Protein AF-A0AAW9DLL2-F1 (afdb_monomer)

Nearest PDB structures (foldseek):
  2fdc-assembly2_B  TM=8.417E-01  e=9.458E-10  [Bacillus] caldotenax

Radius of gyration: 24.42 Å; Cα contacts (8 Å, |Δi|>4): 25; chains: 1; bounding box: 56×38×56 Å

InterPro domains:
  IPR004807 UvrABC system, subunit B [PTHR24029] (1-112)
  IPR027417 P-loop containing nucleoside triphosphate hydrolase [G3DSA:3.40.50.300] (1-57)
  IPR027417 P-loop containing nucleoside triphosphate hydrolase [G3DSA:3.40.50.300] (58-112)
  IPR027417 P-loop containing nucleoside triphosphate hydrolase [SSF52540] (1-58)
  IPR027417 P-loop containing nucleoside triphosphate hydrolase [SSF52540] (30-111)

Foldseek 3Di:
DVVVCCVVPVDPPCVVVPDDDDPVRVVVVDPDDDDDDPDDDPVVVVVDPDDDDDPADPVRDDDDDDDDDDPVCVLVVVVVVQVVQVVVVHDDDDDDDDPVVVVVSVVVVVVD

Solvent-accessible surface area (backbone atoms only — not comparable to full-atom values): 7733 Å² total; per-residue (Å²): 115,69,64,58,37,33,78,72,67,76,39,62,76,71,61,65,74,73,57,80,78,51,70,70,57,49,56,75,72,52,92,77,85,83,90,87,62,99,74,73,52,70,67,61,53,75,77,42,97,72,88,86,84,85,86,82,48,96,84,67,69,74,83,79,90,86,84,91,76,68,76,80,62,43,66,64,53,50,50,52,54,49,52,61,33,51,78,71,72,52,85,85,87,86,86,67,97,42,71,65,58,46,50,57,51,51,52,57,66,67,78,107

Secondary structure (DSSP, 8-state):
-HHHHHHTTSS-GGGGTS-PPPHHHHHHH-S------SS--HHHHHT-SSPPP----TT-PPPPP-----STTHHHHHHHHHHHHHTTT-------SSHHHHHHHHHHHHH-

pLDDT: mean 94.9, std 3.59, range [72.56, 98.25]

Organism: Streptococcus suis (NCBI:txid1307)

Sequence (112 aa):
RKEMLVNYGFRLPSALDNRPLRREEFESHVHQIVYVSATPGDYEMEQTDTVVEQIIRPTGLLDPEVEVRPTMGQMDDLLGEINARVEKGERTFITTLTKKMAEDLTDYLKEM

Mean predicted aligned error: 5.3 Å

Structure (mmCIF, N/CA/C/O backbone):
data_AF-A0AAW9DLL2-F1
#
_entry.id   AF-A0AAW9DLL2-F1
#
loop_
_atom_site.group_PDB
_atom_site.id
_atom_site.type_symbol
_atom_site.label_atom_id
_atom_site.label_alt_id
_atom_site.label_comp_id
_atom_site.label_asym_id
_atom_site.label_entity_id
_atom_site.label_seq_id
_atom_site.pdbx_PDB_ins_code
_atom_site.Cartn_x
_atom_site.Cartn_y
_atom_site.Cartn_z
_atom_site.occupancy
_atom_site.B_iso_or_equiv
_atom_site.auth_seq_id
_atom_site.auth_comp_id
_atom_site.auth_asym_id
_atom_site.auth_atom_id
_atom_site.pdbx_PDB_model_num
ATOM 1 N N . ARG A 1 1 ? 24.209 -12.483 -5.321 1.00 75.38 1 ARG A N 1
ATOM 2 C CA . ARG A 1 1 ? 24.233 -13.880 -4.785 1.00 75.38 1 ARG A CA 1
ATOM 3 C C . ARG A 1 1 ? 24.983 -14.865 -5.694 1.00 75.38 1 ARG A C 1
ATOM 5 O O . ARG A 1 1 ? 25.854 -15.549 -5.179 1.00 75.38 1 ARG A O 1
ATOM 12 N N . LYS A 1 2 ? 24.684 -14.962 -7.004 1.00 81.00 2 LYS A N 1
ATOM 13 C CA . LYS A 1 2 ? 25.397 -15.880 -7.927 1.00 81.00 2 LYS A CA 1
ATOM 14 C C . LYS A 1 2 ? 26.866 -15.506 -8.162 1.00 81.00 2 LYS A C 1
ATOM 16 O O . LYS A 1 2 ? 27.695 -16.401 -8.185 1.00 81.00 2 LYS A O 1
ATOM 21 N N . GLU A 1 3 ? 27.190 -14.216 -8.220 1.00 90.56 3 GLU A N 1
ATOM 22 C CA . GLU A 1 3 ? 28.581 -13.734 -8.319 1.00 90.56 3 GLU A CA 1
ATOM 23 C C . GLU A 1 3 ? 29.462 -14.246 -7.179 1.00 90.56 3 GLU A C 1
ATOM 25 O O . GLU A 1 3 ? 30.532 -14.776 -7.433 1.00 90.56 3 GLU A O 1
ATOM 30 N N . MET A 1 4 ? 28.979 -14.201 -5.931 1.00 93.56 4 MET A N 1
ATOM 31 C CA . MET A 1 4 ? 29.717 -14.758 -4.791 1.00 93.56 4 MET A CA 1
ATOM 32 C C . MET A 1 4 ? 29.980 -16.260 -4.969 1.00 93.56 4 MET A C 1
ATOM 34 O O . MET A 1 4 ? 31.089 -16.719 -4.732 1.00 93.56 4 MET A O 1
ATOM 38 N N . LEU A 1 5 ? 29.003 -17.035 -5.454 1.00 93.25 5 LEU A N 1
ATOM 39 C CA . LEU A 1 5 ? 29.210 -18.465 -5.718 1.00 93.25 5 LEU A CA 1
ATOM 40 C C . LEU A 1 5 ? 30.275 -18.714 -6.794 1.00 93.25 5 LEU A C 1
ATOM 42 O O . LEU A 1 5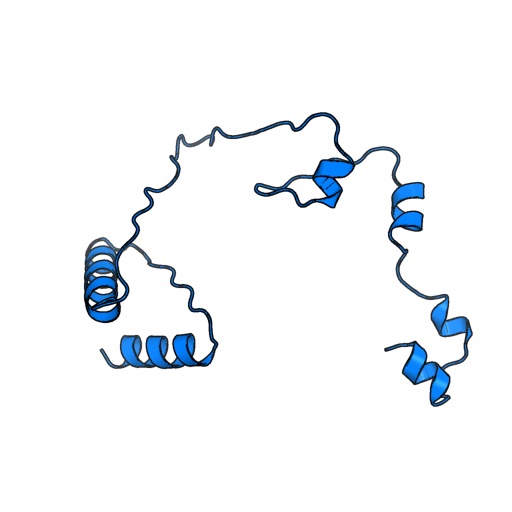 ? 31.007 -19.691 -6.690 1.00 93.25 5 LEU A O 1
ATOM 46 N N . VAL A 1 6 ? 30.374 -17.848 -7.802 1.00 91.94 6 VAL A N 1
ATOM 47 C CA . VAL A 1 6 ? 31.425 -17.936 -8.826 1.00 91.94 6 VAL A CA 1
ATOM 48 C C . VAL A 1 6 ? 32.781 -17.520 -8.247 1.00 91.94 6 VAL A C 1
ATOM 50 O O . VAL A 1 6 ? 33.754 -18.252 -8.391 1.00 91.94 6 VAL A O 1
ATOM 53 N N . ASN A 1 7 ? 32.832 -16.408 -7.513 1.00 93.81 7 ASN A N 1
ATOM 54 C CA . ASN A 1 7 ? 34.060 -15.863 -6.925 1.00 93.81 7 ASN A CA 1
ATOM 55 C C . ASN A 1 7 ? 34.703 -16.808 -5.899 1.00 93.81 7 ASN A C 1
ATOM 57 O O . ASN A 1 7 ? 35.924 -16.884 -5.821 1.00 93.81 7 ASN A O 1
ATOM 61 N N . TYR A 1 8 ? 33.896 -17.553 -5.139 1.00 95.31 8 TYR A N 1
ATOM 62 C CA . TYR A 1 8 ? 34.380 -18.576 -4.204 1.00 95.31 8 TYR A CA 1
ATOM 63 C C . TYR A 1 8 ? 34.480 -19.982 -4.829 1.00 95.31 8 TYR A C 1
ATOM 65 O O . TYR A 1 8 ? 34.643 -20.961 -4.106 1.00 95.31 8 TYR A O 1
ATOM 73 N N . GLY A 1 9 ? 34.370 -20.114 -6.157 1.00 91.75 9 GLY A N 1
ATOM 74 C CA . GLY A 1 9 ? 34.619 -21.372 -6.873 1.00 91.75 9 GLY A CA 1
ATOM 75 C C . GLY A 1 9 ? 33.523 -22.439 -6.754 1.00 91.75 9 GLY A C 1
ATOM 76 O O . GLY A 1 9 ? 33.716 -23.567 -7.198 1.00 91.75 9 GLY A O 1
ATOM 77 N N . PHE A 1 10 ? 32.354 -22.109 -6.199 1.00 95.25 10 PHE A N 1
ATOM 78 C CA . PHE A 1 10 ? 31.210 -23.026 -6.112 1.00 95.25 10 PHE A CA 1
ATOM 79 C C . PHE A 1 10 ? 30.472 -23.199 -7.449 1.00 95.25 10 PHE A C 1
ATOM 81 O O . PHE A 1 10 ? 29.696 -24.144 -7.610 1.00 95.25 10 PHE A O 1
ATOM 88 N N . ARG A 1 11 ? 30.647 -22.275 -8.402 1.00 93.38 11 ARG A N 1
ATOM 89 C CA . ARG A 1 11 ? 30.033 -22.321 -9.738 1.00 93.38 11 ARG A CA 1
ATOM 90 C C . ARG A 1 11 ? 30.994 -21.795 -10.803 1.00 93.38 11 ARG A C 1
ATOM 92 O O . ARG A 1 11 ? 31.788 -20.902 -10.540 1.00 93.38 11 ARG A O 1
ATOM 99 N N . LEU A 1 12 ? 30.864 -22.317 -12.022 1.00 94.94 12 LEU A N 1
ATOM 100 C CA . LEU A 1 12 ? 31.549 -21.773 -13.195 1.00 94.94 12 LEU A CA 1
ATOM 101 C C . LEU A 1 12 ? 30.962 -20.404 -13.595 1.00 94.94 12 LEU A C 1
ATOM 103 O O . LEU A 1 12 ? 29.777 -20.168 -13.336 1.00 94.94 12 LEU A O 1
ATOM 107 N N . PRO A 1 13 ? 31.729 -19.542 -14.292 1.00 93.62 13 PRO A N 1
ATOM 108 C CA . PRO A 1 13 ? 31.246 -18.240 -14.763 1.00 93.62 13 PRO A CA 1
ATOM 109 C C . PRO A 1 13 ? 29.971 -18.297 -15.619 1.00 93.62 13 PRO A C 1
ATOM 111 O O . PRO A 1 13 ? 29.115 -17.428 -15.481 1.00 93.62 13 PRO A O 1
ATOM 114 N N . SER A 1 14 ? 29.773 -19.359 -16.412 1.00 94.62 14 SER A N 1
ATOM 115 C CA . SER A 1 14 ? 28.567 -19.560 -17.241 1.00 94.62 14 SER A CA 1
ATOM 116 C C . SER A 1 14 ? 27.264 -19.669 -16.441 1.00 94.62 14 SER A C 1
ATOM 118 O O . SER A 1 14 ? 26.171 -19.499 -16.975 1.00 94.62 14 SER A O 1
ATOM 120 N N . ALA A 1 15 ? 27.340 -19.919 -15.130 1.00 93.31 15 ALA A N 1
ATOM 121 C CA . ALA A 1 15 ? 26.160 -19.920 -14.271 1.00 93.31 15 ALA A CA 1
ATOM 122 C C . ALA A 1 15 ? 25.507 -18.529 -14.142 1.00 93.31 15 ALA A C 1
ATOM 124 O O . ALA A 1 15 ? 24.360 -18.446 -13.690 1.00 93.31 15 ALA A O 1
ATOM 125 N N . LEU A 1 16 ? 26.219 -17.454 -14.507 1.00 92.50 16 LEU A N 1
ATOM 126 C CA . LEU A 1 16 ? 25.684 -16.091 -14.554 1.00 92.50 16 LEU A CA 1
ATOM 127 C C . LEU A 1 16 ? 24.721 -15.884 -15.728 1.00 92.50 16 LEU A C 1
ATOM 129 O O . LEU A 1 16 ? 23.769 -15.118 -15.582 1.00 92.50 16 LEU A O 1
ATOM 133 N N . ASP A 1 17 ? 24.920 -16.600 -16.837 1.00 93.50 17 ASP A N 1
ATOM 134 C CA . ASP A 1 17 ? 24.074 -16.496 -18.032 1.00 93.50 17 ASP A CA 1
ATOM 135 C C . ASP A 1 17 ? 22.687 -17.103 -17.802 1.00 93.50 17 ASP A C 1
ATOM 137 O O . ASP A 1 17 ? 21.689 -16.641 -18.348 1.00 93.50 17 ASP A O 1
ATOM 141 N N . ASN A 1 18 ? 22.589 -18.094 -16.912 1.00 94.19 18 ASN A N 1
ATOM 142 C CA . ASN A 1 18 ? 21.309 -18.595 -16.425 1.00 94.19 18 ASN A CA 1
ATOM 143 C C . ASN A 1 18 ? 20.720 -17.615 -15.403 1.00 94.19 18 ASN A C 1
ATOM 145 O O . ASN A 1 18 ? 20.817 -17.831 -14.191 1.00 94.19 18 ASN A O 1
ATOM 149 N N . ARG A 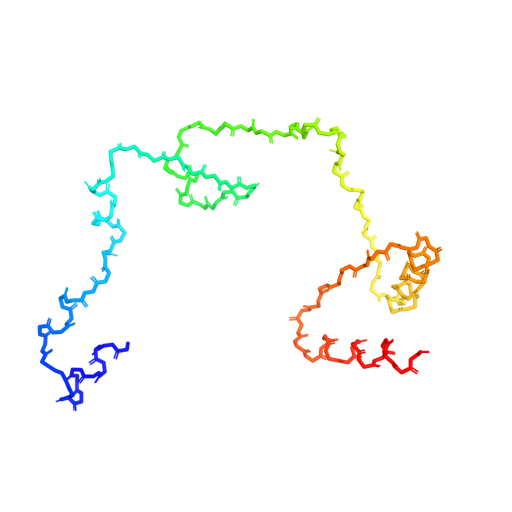1 19 ? 20.131 -16.519 -15.869 1.00 94.69 19 ARG A N 1
ATOM 150 C CA . ARG A 1 19 ? 19.502 -15.484 -15.041 1.00 94.69 19 ARG A CA 1
ATOM 151 C C . ARG A 1 19 ? 18.123 -15.106 -15.588 1.00 94.69 19 ARG A C 1
ATOM 153 O O . ARG A 1 19 ? 17.829 -15.402 -16.742 1.00 94.69 19 ARG A O 1
ATOM 160 N N . PRO A 1 20 ? 17.285 -14.434 -14.784 1.00 96.25 20 PRO A N 1
ATOM 161 C CA . PRO A 1 20 ? 16.107 -13.762 -15.312 1.00 96.25 20 PRO A CA 1
ATOM 162 C C . PRO A 1 20 ? 16.494 -12.734 -16.380 1.00 96.25 20 PRO A C 1
ATOM 164 O O . PRO A 1 20 ? 17.625 -12.224 -16.380 1.00 96.25 20 PRO A O 1
ATOM 167 N N . LEU A 1 21 ? 15.538 -12.415 -17.250 1.00 97.50 21 LEU A N 1
ATOM 168 C CA . LEU A 1 21 ? 15.669 -11.305 -18.184 1.00 97.50 21 LEU A CA 1
ATOM 169 C C . LEU A 1 21 ? 15.911 -10.004 -17.416 1.00 97.50 21 LEU A C 1
ATOM 171 O O . LEU A 1 21 ? 15.357 -9.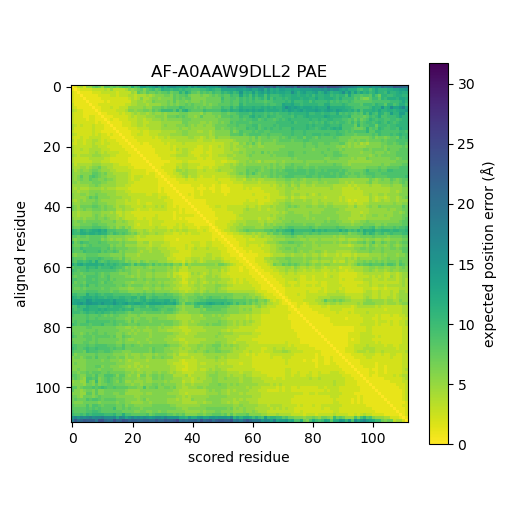777 -16.337 1.00 97.50 21 LEU A O 1
ATOM 175 N N . ARG A 1 22 ? 16.763 -9.158 -17.981 1.00 96.12 22 ARG A N 1
ATOM 176 C CA . ARG A 1 22 ? 16.849 -7.748 -17.614 1.00 96.12 22 ARG A CA 1
ATOM 177 C C . ARG A 1 22 ? 15.615 -7.036 -18.148 1.00 96.12 22 ARG A C 1
ATOM 179 O O . ARG A 1 22 ? 14.950 -7.530 -19.057 1.00 96.12 22 ARG A O 1
ATOM 186 N N . ARG A 1 23 ? 15.329 -5.866 -17.591 1.00 94.06 23 ARG A N 1
ATOM 187 C CA . ARG A 1 23 ? 14.177 -5.063 -17.995 1.00 94.06 23 ARG A CA 1
ATOM 188 C C . ARG A 1 23 ? 14.194 -4.775 -19.498 1.00 94.06 23 ARG A C 1
ATOM 190 O O . ARG A 1 23 ? 13.201 -5.029 -20.158 1.00 94.06 23 ARG A O 1
ATOM 197 N N . GLU A 1 24 ? 15.338 -4.373 -20.038 1.00 96.00 24 GLU A N 1
ATOM 198 C CA . GLU A 1 24 ? 15.487 -4.014 -21.454 1.00 96.00 24 GLU A CA 1
ATOM 199 C C . GLU A 1 24 ? 15.275 -5.233 -22.375 1.00 96.00 24 GLU A C 1
ATOM 201 O O . GLU A 1 24 ? 14.731 -5.124 -23.472 1.00 96.00 24 GLU A O 1
ATOM 206 N N . GLU A 1 25 ? 15.671 -6.426 -21.912 1.00 97.56 25 GLU A N 1
ATOM 207 C CA . GLU A 1 25 ? 15.422 -7.681 -22.630 1.00 97.56 25 GLU A CA 1
ATOM 208 C C . GLU A 1 25 ? 13.928 -8.017 -22.607 1.00 97.56 25 GLU A C 1
ATOM 210 O O . GLU A 1 25 ? 13.361 -8.369 -23.637 1.00 97.56 25 GLU A O 1
ATOM 215 N N . PHE A 1 26 ? 13.274 -7.866 -21.453 1.00 97.38 26 PHE A N 1
ATOM 216 C CA . PHE A 1 26 ? 11.833 -8.062 -21.328 1.00 97.38 26 PHE A CA 1
ATOM 217 C C . PHE A 1 26 ? 11.047 -7.095 -22.222 1.00 97.38 26 PHE A C 1
ATOM 219 O O . PHE A 1 26 ? 10.213 -7.546 -22.999 1.00 97.38 26 PHE A O 1
ATOM 226 N N . GLU A 1 27 ? 11.360 -5.799 -22.180 1.00 94.44 27 GLU A N 1
ATOM 227 C CA . GLU A 1 27 ? 10.731 -4.767 -23.014 1.00 94.44 27 GLU A CA 1
ATOM 228 C C . GLU A 1 27 ? 10.849 -5.098 -24.506 1.00 94.44 27 GLU A C 1
ATOM 230 O O . GLU A 1 27 ? 9.871 -4.996 -25.239 1.00 94.44 27 GLU A O 1
ATOM 235 N N . SER A 1 28 ? 12.008 -5.599 -24.950 1.00 96.38 28 SER A N 1
ATOM 236 C CA . SER A 1 28 ? 12.206 -5.996 -26.351 1.00 96.38 28 SER A CA 1
ATOM 237 C C . SER A 1 28 ? 11.322 -7.165 -26.810 1.00 96.38 28 SER A C 1
ATOM 239 O O . SER A 1 28 ? 11.083 -7.330 -28.007 1.00 96.38 28 SER A O 1
ATOM 241 N N . HIS A 1 29 ? 10.832 -7.985 -25.876 1.00 96.50 29 HIS A N 1
ATOM 242 C CA . HIS A 1 29 ? 9.955 -9.120 -26.165 1.00 96.50 29 HIS A CA 1
ATOM 243 C C . HIS A 1 29 ? 8.467 -8.766 -26.123 1.00 96.50 29 HIS A C 1
ATOM 245 O O . HIS A 1 29 ? 7.636 -9.569 -26.557 1.00 96.50 29 HIS A O 1
ATOM 251 N N . VAL A 1 30 ? 8.115 -7.594 -25.600 1.00 95.50 30 VAL A N 1
ATOM 252 C CA . VAL A 1 30 ? 6.730 -7.203 -25.365 1.00 95.50 30 VAL A CA 1
ATOM 253 C C . VAL A 1 30 ? 6.281 -6.244 -26.456 1.00 95.50 30 VAL A C 1
ATOM 255 O O . VAL A 1 30 ? 6.775 -5.132 -26.583 1.00 95.50 30 VAL A O 1
ATOM 258 N N . HIS A 1 31 ? 5.311 -6.683 -27.257 1.00 95.62 31 HIS A N 1
ATOM 259 C CA . HIS A 1 31 ? 4.750 -5.849 -28.317 1.00 95.62 31 HIS A CA 1
ATOM 260 C C . HIS A 1 31 ? 3.770 -4.798 -27.776 1.00 95.62 31 HIS A C 1
ATOM 262 O O . HIS A 1 31 ? 3.791 -3.649 -28.204 1.00 95.62 31 HIS A O 1
ATOM 268 N N . GLN A 1 32 ? 2.903 -5.202 -26.845 1.00 94.69 32 GLN A N 1
ATOM 269 C CA . GLN A 1 32 ? 1.925 -4.343 -26.183 1.00 94.69 32 GLN A CA 1
ATOM 270 C C . GLN A 1 32 ? 1.775 -4.788 -24.731 1.00 94.69 32 GLN A C 1
ATOM 272 O O . GLN A 1 32 ? 1.764 -5.987 -24.442 1.00 94.69 32 GLN A O 1
ATOM 277 N N . ILE A 1 33 ? 1.634 -3.821 -23.830 1.00 95.12 33 ILE A N 1
ATOM 278 C CA . ILE A 1 33 ? 1.474 -4.043 -22.395 1.00 95.12 33 ILE A CA 1
ATOM 279 C C . ILE A 1 33 ? 0.402 -3.109 -21.846 1.00 95.12 33 ILE A C 1
ATOM 281 O O . ILE A 1 33 ? 0.240 -1.991 -22.327 1.00 95.12 33 ILE A O 1
ATOM 285 N N . VAL A 1 34 ? -0.341 -3.585 -20.850 1.00 96.06 34 VAL A N 1
ATOM 286 C CA . VAL A 1 34 ? -1.302 -2.780 -20.095 1.00 96.06 34 VAL A CA 1
ATOM 287 C C . VAL A 1 34 ? -0.899 -2.847 -18.631 1.00 96.06 34 VAL A C 1
ATOM 289 O O . VAL A 1 34 ? -0.888 -3.927 -18.038 1.00 96.06 34 VAL A O 1
ATOM 292 N N . TYR A 1 35 ? -0.566 -1.695 -18.058 1.00 96.69 35 TYR A N 1
ATOM 293 C CA . TYR A 1 35 ? -0.271 -1.563 -16.637 1.00 96.69 35 TYR A CA 1
ATOM 294 C C . TYR A 1 35 ? -1.574 -1.345 -15.865 1.00 96.69 35 TYR A C 1
ATOM 296 O O . TYR A 1 35 ? -2.367 -0.474 -16.215 1.00 96.69 35 TYR A O 1
ATOM 304 N N . VAL A 1 36 ? -1.814 -2.141 -14.819 1.00 97.44 36 VAL A N 1
ATOM 305 C CA . VAL A 1 36 ? -3.033 -2.053 -13.999 1.00 97.44 36 VAL A CA 1
ATOM 306 C C . VAL A 1 36 ? -2.638 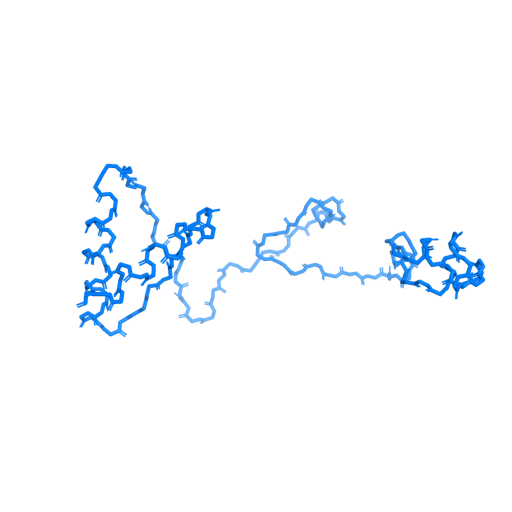-1.834 -12.545 1.00 97.44 36 VAL A C 1
ATOM 308 O O . VAL A 1 36 ? -2.121 -2.739 -11.893 1.00 97.44 36 VAL A O 1
ATOM 311 N N . SER A 1 37 ? -2.882 -0.627 -12.038 1.00 97.06 37 SER A N 1
ATOM 312 C CA . SER A 1 37 ? -2.612 -0.240 -10.652 1.00 97.06 37 SER A CA 1
ATOM 313 C C . SER A 1 37 ? -3.558 0.882 -10.225 1.00 97.06 37 SER A C 1
ATOM 315 O O . SER A 1 37 ? -3.919 1.725 -11.042 1.00 97.06 37 SER A O 1
ATOM 317 N N . ALA A 1 38 ? -3.933 0.915 -8.944 1.00 96.56 38 ALA A N 1
ATOM 318 C CA . ALA A 1 38 ? -4.612 2.072 -8.351 1.00 96.56 38 ALA A CA 1
ATOM 319 C C . ALA A 1 38 ? -3.648 3.252 -8.115 1.00 96.56 38 ALA A C 1
ATOM 321 O O . ALA A 1 38 ? -4.078 4.394 -7.998 1.00 96.56 38 ALA A O 1
ATOM 322 N N . THR A 1 39 ? -2.345 2.966 -8.043 1.00 96.31 39 THR A N 1
ATOM 323 C CA . THR A 1 39 ? -1.257 3.931 -7.845 1.00 96.31 39 THR A CA 1
ATOM 324 C C . THR A 1 39 ? -0.099 3.541 -8.776 1.00 96.31 39 THR A C 1
ATOM 326 O O . THR A 1 39 ? 0.790 2.793 -8.349 1.00 96.31 39 THR A O 1
ATOM 329 N N . PRO A 1 40 ? -0.148 3.896 -10.075 1.00 96.25 40 PRO A N 1
ATOM 330 C CA . PRO A 1 40 ? 0.932 3.585 -11.015 1.00 96.25 40 PRO A CA 1
ATOM 331 C C . PRO A 1 40 ? 2.249 4.233 -10.563 1.00 96.25 40 PRO A C 1
ATOM 333 O O . PRO A 1 40 ? 2.241 5.338 -10.021 1.00 96.25 40 PRO A O 1
ATOM 336 N N . GLY A 1 41 ? 3.364 3.520 -10.739 1.00 96.31 41 GLY A N 1
ATOM 337 C CA . GLY A 1 41 ? 4.698 4.022 -10.420 1.00 96.31 41 GLY A CA 1
ATOM 338 C C . GLY A 1 41 ? 5.277 4.888 -11.538 1.00 96.31 41 GLY A C 1
ATOM 339 O O . GLY A 1 41 ? 4.686 5.039 -12.608 1.00 96.31 41 GLY A O 1
ATOM 340 N N . ASP A 1 42 ? 6.462 5.449 -11.291 1.00 96.94 42 ASP A N 1
ATOM 341 C CA . ASP A 1 42 ? 7.109 6.383 -12.222 1.00 96.94 42 ASP A CA 1
ATOM 342 C C . ASP A 1 42 ? 7.360 5.751 -13.598 1.00 96.94 42 ASP A C 1
ATOM 344 O O . ASP A 1 42 ? 7.105 6.375 -14.622 1.00 96.94 42 ASP A O 1
ATOM 348 N N . TYR A 1 43 ? 7.798 4.488 -13.637 1.00 95.38 43 TYR A N 1
ATOM 349 C CA . TYR A 1 43 ? 8.083 3.795 -14.894 1.00 95.38 43 TYR A CA 1
ATOM 350 C C . TYR A 1 43 ? 6.824 3.635 -15.749 1.00 95.38 43 TYR A C 1
ATOM 352 O O . TYR A 1 43 ? 6.833 3.965 -16.931 1.00 95.38 43 TYR A O 1
ATOM 360 N N . GLU A 1 44 ? 5.726 3.157 -15.166 1.00 95.38 44 GLU A 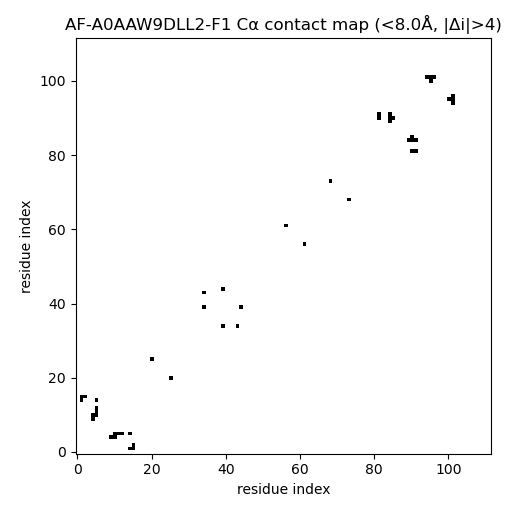N 1
ATOM 361 C CA . GLU A 1 44 ? 4.468 2.976 -15.886 1.00 95.38 44 GLU A CA 1
ATOM 362 C C . GLU A 1 44 ? 3.938 4.311 -16.415 1.00 95.38 44 GLU A C 1
ATOM 364 O O . GLU A 1 44 ? 3.445 4.370 -17.542 1.00 95.38 44 GLU A O 1
ATOM 369 N N . MET A 1 45 ? 4.088 5.379 -15.627 1.00 95.25 45 MET A N 1
ATOM 370 C CA . MET A 1 45 ? 3.707 6.736 -16.015 1.00 95.25 45 MET A CA 1
ATOM 371 C C . MET A 1 45 ? 4.579 7.280 -17.154 1.00 95.25 45 MET A C 1
ATOM 373 O O . MET A 1 45 ? 4.050 7.875 -18.086 1.00 95.25 45 MET A O 1
ATOM 377 N N . GLU A 1 46 ? 5.893 7.045 -17.129 1.00 95.31 46 GLU A N 1
ATOM 378 C CA . GLU A 1 46 ? 6.815 7.449 -18.200 1.00 95.31 46 GLU A CA 1
ATOM 379 C C . GLU A 1 46 ? 6.575 6.692 -19.514 1.00 95.31 46 GLU A C 1
ATOM 381 O O . GLU A 1 46 ? 6.791 7.247 -20.590 1.00 95.31 46 GLU A O 1
ATOM 386 N N . GLN A 1 47 ? 6.143 5.428 -19.445 1.00 93.19 47 GLN A N 1
ATOM 387 C CA . GLN A 1 47 ? 5.873 4.597 -20.625 1.00 93.19 47 GLN A CA 1
ATOM 388 C C . GLN A 1 47 ? 4.472 4.809 -21.227 1.00 93.19 47 GLN A C 1
ATOM 390 O O . GLN A 1 47 ? 4.147 4.179 -22.236 1.00 93.19 47 GLN A O 1
ATOM 395 N N . THR A 1 48 ? 3.624 5.644 -20.617 1.00 94.69 48 THR A N 1
ATOM 396 C CA . THR A 1 48 ? 2.203 5.754 -20.974 1.00 94.69 48 THR A CA 1
ATOM 397 C C . THR A 1 48 ? 1.814 7.190 -21.316 1.00 94.69 48 THR A C 1
ATOM 399 O O . THR A 1 48 ? 1.751 8.050 -20.445 1.00 94.69 48 THR A O 1
ATOM 402 N N . ASP A 1 49 ? 1.437 7.440 -22.572 1.00 93.50 49 ASP A N 1
ATOM 403 C CA . ASP A 1 49 ? 0.965 8.765 -23.009 1.00 93.50 49 ASP A CA 1
ATOM 404 C C . ASP A 1 49 ? -0.432 9.119 -22.469 1.00 93.50 49 ASP A C 1
ATOM 406 O O . ASP A 1 49 ? -0.793 10.289 -22.342 1.00 93.50 49 ASP A O 1
ATOM 410 N N . THR A 1 50 ? -1.283 8.118 -22.221 1.00 93.81 50 THR A N 1
ATOM 411 C CA . THR A 1 50 ? -2.672 8.324 -21.781 1.00 93.81 50 THR A CA 1
ATOM 412 C C . THR A 1 50 ? -3.083 7.281 -20.755 1.00 93.81 50 THR A C 1
ATOM 414 O O . THR A 1 50 ? -3.096 6.084 -21.037 1.00 93.81 50 THR A O 1
ATOM 417 N N . VAL A 1 51 ? -3.473 7.753 -19.573 1.00 95.88 51 VAL A N 1
ATOM 418 C CA . VAL A 1 51 ? -3.964 6.915 -18.477 1.00 95.88 51 VAL A CA 1
ATOM 419 C C . VAL A 1 51 ? -5.475 6.732 -18.610 1.00 95.88 51 VAL A C 1
ATOM 421 O O . VAL A 1 51 ? -6.213 7.697 -18.804 1.00 95.88 51 VAL A O 1
ATOM 424 N N . VAL A 1 52 ? -5.938 5.485 -18.502 1.00 96.94 52 VAL A N 1
ATOM 425 C CA . VAL A 1 52 ? -7.367 5.148 -18.459 1.00 96.94 52 VAL A CA 1
ATOM 426 C C . VAL A 1 52 ? -7.763 4.871 -17.015 1.00 96.94 52 VAL A C 1
ATOM 428 O O . VAL A 1 52 ? -7.251 3.940 -16.396 1.00 96.94 52 VAL A O 1
ATOM 431 N N . GLU A 1 53 ? -8.692 5.663 -16.485 1.00 95.94 53 GLU A N 1
ATOM 432 C CA . GLU A 1 53 ? -9.122 5.571 -15.090 1.00 95.94 53 GLU A CA 1
ATOM 433 C C . GLU A 1 53 ? -10.444 4.808 -14.942 1.00 95.94 53 GLU A C 1
ATOM 435 O O . GLU A 1 53 ? -11.397 5.007 -15.699 1.00 95.94 53 GLU A O 1
ATOM 440 N N . GLN A 1 54 ? -10.527 3.963 -13.911 1.00 95.44 54 GLN A N 1
ATOM 441 C CA . GLN A 1 54 ? -11.754 3.271 -13.516 1.00 95.44 54 GLN A CA 1
ATOM 442 C C . GLN A 1 54 ? -12.076 3.572 -12.047 1.00 95.44 54 GLN A C 1
ATOM 444 O O . GLN A 1 54 ? -11.710 2.817 -11.148 1.00 95.44 54 GLN A O 1
ATOM 449 N N . ILE A 1 55 ? -12.780 4.682 -11.814 1.00 94.25 55 ILE A N 1
ATOM 450 C CA . ILE A 1 55 ? -13.104 5.184 -10.465 1.00 94.25 55 ILE A CA 1
ATOM 451 C C . ILE A 1 55 ? -14.419 4.630 -9.894 1.00 94.25 55 ILE A C 1
ATOM 453 O O . ILE A 1 55 ? -14.605 4.571 -8.681 1.00 94.25 55 ILE A O 1
ATOM 457 N N . ILE A 1 56 ? -15.355 4.217 -10.754 1.00 95.00 56 ILE A N 1
ATOM 458 C CA . ILE A 1 56 ? -16.692 3.796 -10.320 1.00 95.00 56 ILE A CA 1
ATOM 459 C C . ILE A 1 56 ? -16.679 2.317 -9.931 1.00 95.00 56 ILE A C 1
ATOM 461 O O . ILE A 1 56 ? -16.401 1.443 -10.754 1.00 95.00 56 ILE A O 1
ATOM 465 N N . ARG A 1 57 ? -17.037 2.028 -8.674 1.00 96.62 57 ARG A N 1
ATOM 466 C CA . ARG A 1 57 ? -17.215 0.656 -8.182 1.00 96.62 57 ARG A CA 1
ATOM 467 C C . ARG A 1 57 ? -18.588 0.112 -8.600 1.00 96.62 57 ARG A C 1
ATOM 469 O O . ARG A 1 57 ? -19.582 0.807 -8.387 1.00 96.62 57 ARG A O 1
ATOM 476 N N . PRO A 1 58 ? -18.698 -1.141 -9.087 1.00 96.19 58 PRO A N 1
ATOM 477 C CA . PRO A 1 58 ? -19.982 -1.722 -9.504 1.00 96.19 58 PRO A CA 1
ATOM 478 C C . PRO A 1 58 ? -21.065 -1.740 -8.415 1.00 96.19 58 PRO A C 1
ATOM 480 O O . PRO A 1 58 ? -22.251 -1.695 -8.719 1.00 96.19 58 PRO A O 1
ATOM 483 N N . THR A 1 59 ? -20.663 -1.803 -7.143 1.00 96.62 59 THR A N 1
ATOM 484 C CA . THR A 1 59 ? -21.562 -1.815 -5.978 1.00 96.62 59 THR A CA 1
ATOM 485 C C . THR A 1 59 ? -21.948 -0.422 -5.478 1.00 96.62 59 THR A C 1
ATOM 487 O O . THR A 1 59 ? -22.749 -0.319 -4.555 1.00 96.62 59 THR A O 1
ATOM 490 N N . GLY A 1 60 ? -21.367 0.647 -6.034 1.00 94.88 60 GLY A N 1
ATOM 491 C CA . GLY A 1 60 ? -21.585 2.018 -5.566 1.00 94.88 60 GLY A CA 1
ATOM 492 C C . GLY A 1 60 ? -20.887 2.368 -4.245 1.00 94.88 60 GLY A C 1
ATOM 493 O O . GLY A 1 60 ? -21.187 3.406 -3.666 1.00 94.88 60 GLY A O 1
ATOM 494 N N . LEU A 1 61 ? -19.966 1.526 -3.757 1.00 95.44 61 LEU A N 1
ATOM 495 C CA . LEU A 1 61 ? -19.166 1.837 -2.567 1.00 95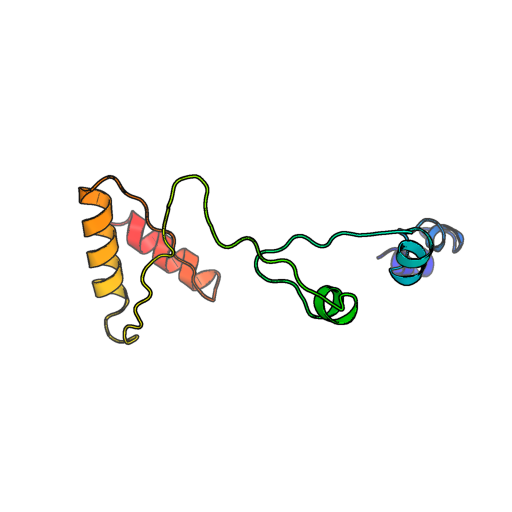.44 61 LEU A CA 1
ATOM 496 C C . LEU A 1 61 ? -18.343 3.114 -2.786 1.00 95.44 61 LEU A C 1
ATOM 498 O O . LEU A 1 61 ? -17.662 3.254 -3.806 1.00 95.44 61 LEU A O 1
ATOM 502 N N . LEU A 1 62 ? -18.389 4.014 -1.808 1.00 95.88 62 LEU A N 1
ATOM 503 C CA . LEU A 1 62 ? -17.661 5.280 -1.813 1.00 95.88 62 LEU A CA 1
ATOM 504 C C . LEU A 1 62 ? -16.270 5.124 -1.194 1.00 95.88 62 LEU A C 1
ATOM 506 O O . LEU A 1 62 ? -16.001 4.159 -0.476 1.00 95.88 62 LEU A O 1
ATOM 510 N N . ASP A 1 63 ? -15.391 6.076 -1.493 1.00 94.88 63 ASP A N 1
ATOM 511 C CA . ASP A 1 63 ? -14.110 6.191 -0.799 1.00 94.88 63 ASP A CA 1
ATOM 512 C C . ASP A 1 63 ? -14.349 6.550 0.676 1.00 94.88 63 ASP A C 1
ATOM 514 O O . ASP A 1 63 ? -15.309 7.264 0.981 1.00 94.88 63 ASP A O 1
ATOM 518 N N . PRO A 1 64 ? -13.525 6.031 1.602 1.00 95.88 64 PRO A N 1
ATOM 519 C CA . PRO A 1 64 ? -13.696 6.296 3.023 1.00 95.88 64 PRO A CA 1
ATOM 520 C C . PRO A 1 64 ? -13.366 7.754 3.366 1.00 95.88 64 PRO A C 1
ATOM 522 O O . PRO A 1 64 ? -12.525 8.387 2.728 1.00 95.88 64 PRO A O 1
ATOM 525 N N . GLU A 1 65 ? -13.993 8.268 4.421 1.00 97.00 65 GLU A N 1
ATOM 526 C CA . GLU A 1 65 ? -13.640 9.567 4.995 1.00 97.00 65 GLU A CA 1
ATOM 527 C C . GLU A 1 65 ? -12.264 9.503 5.675 1.00 97.00 65 GLU A C 1
ATOM 529 O O . GLU A 1 65 ? -11.894 8.491 6.276 1.00 97.00 65 GLU A O 1
ATOM 534 N N . VAL A 1 66 ? -11.496 10.592 5.571 1.00 96.94 66 VAL A N 1
ATOM 535 C CA . VAL A 1 66 ? -10.144 10.701 6.134 1.00 96.94 66 VAL A CA 1
ATOM 536 C C . VAL A 1 66 ? -10.104 11.843 7.142 1.00 96.94 66 VAL A C 1
ATOM 538 O O . VAL A 1 66 ? -10.418 12.985 6.812 1.00 96.94 66 VAL A O 1
ATOM 541 N N . GLU A 1 67 ? -9.652 11.539 8.356 1.00 96.38 67 GLU A N 1
ATOM 542 C CA . GLU A 1 67 ? -9.482 12.501 9.444 1.00 96.38 67 GLU A CA 1
ATOM 543 C C . GLU A 1 67 ? -8.021 12.542 9.907 1.00 96.38 67 GLU A C 1
ATOM 545 O O . GLU A 1 67 ? -7.351 11.512 9.991 1.00 96.38 67 GLU A O 1
ATOM 550 N N . VAL A 1 68 ? -7.526 13.736 10.246 1.00 96.25 68 VAL A N 1
ATOM 551 C CA . VAL A 1 68 ? -6.182 13.930 10.810 1.00 96.25 68 VAL A CA 1
ATOM 552 C C . VAL A 1 68 ? -6.320 14.370 12.261 1.00 96.25 68 VAL A C 1
ATOM 554 O O . VAL A 1 68 ? -6.866 15.439 12.537 1.00 96.25 68 VAL A O 1
ATOM 557 N N . ARG A 1 69 ? -5.809 13.556 13.190 1.00 95.38 69 ARG A N 1
ATOM 558 C CA . ARG A 1 69 ? -5.854 13.813 14.637 1.00 95.38 69 ARG A CA 1
ATOM 559 C C . ARG A 1 69 ? -4.442 14.064 15.198 1.00 95.38 69 ARG A C 1
ATOM 561 O O . ARG A 1 69 ? -3.470 13.538 14.650 1.00 95.38 69 ARG A O 1
ATOM 568 N N . PRO A 1 70 ? -4.288 14.885 16.255 1.00 95.75 70 PRO A N 1
ATOM 569 C CA . PRO A 1 70 ? -3.000 15.091 16.917 1.00 95.75 70 PRO A CA 1
ATOM 570 C C . PRO A 1 70 ? -2.442 13.802 17.532 1.00 95.75 70 PRO A C 1
ATOM 572 O O . PRO A 1 70 ? -3.182 12.896 17.894 1.00 95.75 70 PRO A O 1
ATOM 575 N N . THR A 1 71 ? -1.126 13.748 17.740 1.00 93.94 71 THR A N 1
ATOM 576 C CA . THR A 1 71 ? -0.467 12.598 18.387 1.00 93.94 71 THR A CA 1
ATOM 577 C C . THR A 1 71 ? -0.677 12.548 19.904 1.00 93.94 71 THR A C 1
ATOM 579 O O . THR A 1 71 ? -0.536 11.493 20.526 1.00 93.94 71 THR A O 1
ATOM 582 N N . MET A 1 72 ? -0.995 13.685 20.530 1.00 94.56 72 MET A N 1
ATOM 583 C CA . MET A 1 72 ? -1.264 13.755 21.965 1.00 94.56 72 MET A CA 1
ATOM 584 C C . MET A 1 72 ? -2.568 13.015 22.281 1.00 94.56 72 MET A C 1
ATOM 586 O O . MET A 1 72 ? -3.611 13.366 21.745 1.00 94.56 72 MET A O 1
ATOM 590 N N . GLY A 1 73 ? -2.503 12.001 23.149 1.00 91.25 73 GLY A N 1
ATOM 591 C CA . GLY A 1 73 ? -3.665 11.168 23.482 1.00 91.25 73 GLY A CA 1
ATOM 592 C C . GLY A 1 73 ? -4.038 10.135 22.412 1.00 91.25 73 GLY A C 1
ATOM 593 O O . GLY A 1 73 ? -5.097 9.528 22.513 1.00 91.25 73 GLY A O 1
ATOM 594 N N . GLN A 1 74 ? -3.172 9.889 21.416 1.00 92.44 74 GLN A N 1
ATOM 595 C CA . GLN A 1 74 ? -3.479 8.990 20.292 1.00 92.44 74 GLN A CA 1
ATOM 596 C C . GLN A 1 74 ? -3.889 7.569 20.712 1.00 92.44 74 GLN A C 1
ATOM 59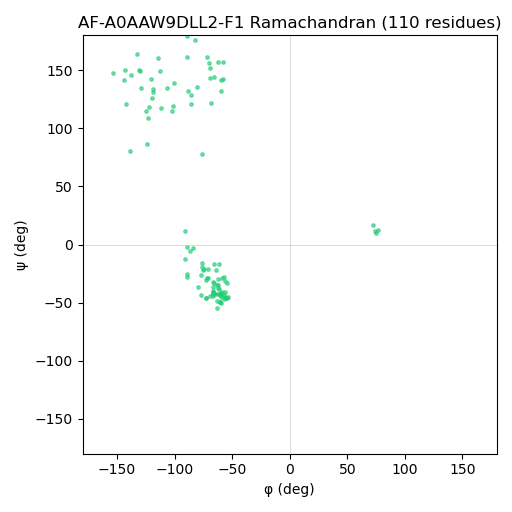8 O O . GLN A 1 74 ? -4.655 6.930 20.005 1.00 92.44 74 GLN A O 1
ATOM 603 N N . MET A 1 75 ? -3.371 7.059 21.836 1.00 91.25 75 MET A N 1
ATOM 604 C CA . MET A 1 75 ? -3.674 5.701 22.307 1.00 91.25 75 MET A CA 1
ATOM 605 C C . MET A 1 75 ? -5.099 5.602 22.852 1.00 91.25 75 MET A C 1
ATOM 607 O O . MET A 1 75 ? -5.821 4.677 22.492 1.00 91.25 75 MET A O 1
ATOM 611 N N . ASP A 1 76 ? -5.508 6.571 23.673 1.00 92.00 76 ASP A N 1
ATOM 612 C CA . ASP A 1 76 ? -6.852 6.610 24.256 1.00 92.00 76 ASP A CA 1
ATOM 613 C C . ASP A 1 76 ? -7.910 6.845 23.168 1.00 92.00 76 ASP A C 1
ATOM 615 O O . ASP A 1 76 ? -8.947 6.182 23.151 1.00 92.00 76 ASP A O 1
ATOM 619 N N . ASP A 1 77 ? -7.614 7.738 22.217 1.00 94.94 77 ASP A N 1
ATOM 620 C CA . ASP A 1 77 ? -8.458 8.004 21.047 1.00 94.94 77 ASP A CA 1
ATOM 621 C C . ASP A 1 77 ? -8.630 6.747 20.176 1.00 94.94 77 ASP A C 1
ATOM 623 O O . ASP A 1 77 ? -9.752 6.328 19.881 1.00 94.94 77 ASP A O 1
ATOM 627 N N . LEU A 1 78 ? -7.518 6.080 19.847 1.00 95.38 78 LEU A N 1
ATOM 628 C CA . LEU A 1 78 ? -7.514 4.845 19.065 1.00 95.38 78 LEU A CA 1
ATOM 629 C C . LEU A 1 78 ? -8.315 3.729 19.746 1.00 95.38 78 LEU A C 1
ATOM 631 O O . LEU A 1 78 ? -9.085 3.037 19.080 1.00 95.38 78 LEU A O 1
ATOM 635 N N . LEU A 1 79 ? -8.164 3.551 21.061 1.00 94.19 79 LEU A N 1
ATOM 636 C CA . LEU A 1 79 ? -8.938 2.569 21.821 1.00 94.19 79 LEU A CA 1
ATOM 637 C C . LEU A 1 79 ? -10.439 2.863 21.791 1.00 94.19 79 LEU A C 1
ATOM 639 O O . LEU A 1 79 ? -11.239 1.942 21.613 1.00 94.19 79 LEU A O 1
ATOM 643 N N . GLY A 1 80 ? -10.823 4.133 21.947 1.00 95.38 80 GLY A N 1
ATOM 644 C CA . GLY A 1 80 ? -12.216 4.561 21.844 1.00 95.38 80 GLY A CA 1
ATOM 645 C C . GLY A 1 80 ? -12.825 4.196 20.490 1.00 95.38 80 GLY A C 1
ATOM 646 O O . GLY A 1 80 ? -13.898 3.592 20.434 1.00 95.38 80 GLY A O 1
ATOM 647 N N . GLU A 1 81 ? -12.107 4.478 19.400 1.00 97.00 81 GLU A N 1
ATOM 648 C CA . GLU A 1 81 ? -12.546 4.136 18.042 1.00 97.00 81 GLU A CA 1
ATOM 649 C C . GLU A 1 81 ? -12.622 2.620 17.812 1.00 97.00 81 GLU A C 1
ATOM 651 O O . GLU A 1 81 ? -13.592 2.138 17.224 1.00 97.00 81 GLU A O 1
ATOM 656 N N . ILE A 1 82 ? -11.646 1.843 18.300 1.00 96.56 82 ILE A N 1
ATOM 657 C CA . ILE A 1 82 ? -11.674 0.375 18.195 1.00 96.56 82 ILE A CA 1
ATOM 658 C C . ILE A 1 82 ? -12.912 -0.184 18.898 1.00 96.56 82 ILE A C 1
ATOM 660 O O . ILE A 1 82 ? -13.663 -0.941 18.282 1.00 96.56 82 ILE A O 1
ATOM 664 N N . ASN A 1 83 ? -13.163 0.215 20.147 1.00 95.94 83 ASN A N 1
ATOM 665 C CA . ASN A 1 83 ? -14.312 -0.268 20.914 1.00 95.94 83 ASN A CA 1
ATOM 666 C C . ASN A 1 83 ? -15.637 0.083 20.224 1.00 95.94 83 ASN A C 1
ATOM 668 O O . ASN A 1 83 ? -16.494 -0.786 20.058 1.00 95.94 83 ASN A O 1
ATOM 672 N N . ALA A 1 84 ? -15.763 1.305 19.696 1.00 97.50 84 ALA A N 1
ATOM 673 C CA . ALA A 1 84 ? -16.941 1.726 18.940 1.00 97.50 84 ALA A CA 1
ATOM 674 C C . ALA A 1 84 ? -17.173 0.904 17.654 1.00 97.50 84 ALA A C 1
ATOM 676 O O . ALA A 1 84 ? -18.315 0.756 17.212 1.00 97.50 84 ALA A O 1
ATOM 677 N N . ARG A 1 85 ? -16.116 0.376 17.018 1.00 97.88 85 ARG A N 1
ATOM 678 C CA . ARG A 1 85 ? -16.231 -0.541 15.863 1.00 97.88 85 ARG A CA 1
ATOM 679 C C . ARG A 1 85 ? -16.551 -1.973 16.300 1.00 97.88 85 ARG A C 1
ATOM 681 O O . ARG A 1 85 ? -17.354 -2.637 15.644 1.00 97.88 85 ARG A O 1
ATOM 688 N N . VAL A 1 86 ? -15.996 -2.437 17.421 1.00 97.12 86 VAL A N 1
ATOM 689 C CA . VAL A 1 86 ? -16.292 -3.763 17.997 1.00 97.12 86 VAL A CA 1
ATOM 690 C C . VAL A 1 86 ? -17.768 -3.883 18.381 1.00 97.12 86 VAL A C 1
ATOM 692 O O . VAL A 1 86 ? -18.394 -4.885 18.038 1.00 97.12 86 VAL A O 1
ATOM 695 N N . GLU A 1 87 ? -18.354 -2.852 18.996 1.00 97.69 87 GLU A N 1
ATOM 696 C CA . GLU A 1 87 ? -19.788 -2.810 19.338 1.00 97.69 87 GLU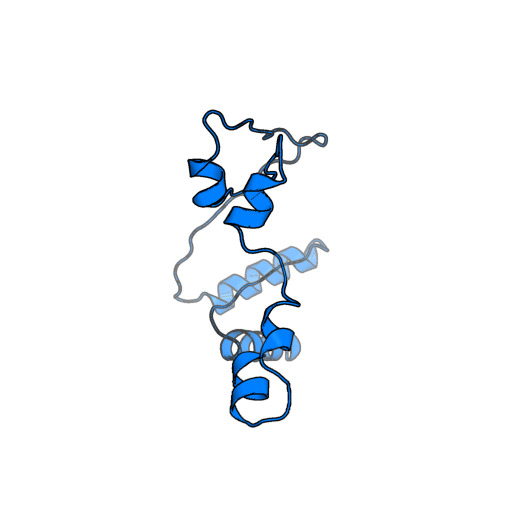 A CA 1
ATOM 697 C C . GLU A 1 87 ? -20.705 -2.962 18.111 1.00 97.69 87 GLU A C 1
ATOM 699 O O . GLU A 1 87 ? -21.803 -3.509 18.212 1.00 97.69 87 GLU A O 1
ATOM 704 N N . LYS A 1 88 ? -20.237 -2.532 16.932 1.00 98.12 88 LYS A N 1
ATOM 705 C CA . LYS A 1 88 ? -20.939 -2.671 15.645 1.00 98.12 88 LYS A CA 1
ATOM 706 C C . LYS A 1 88 ? -20.629 -3.981 14.914 1.00 98.12 88 LYS A C 1
ATOM 708 O O . LYS A 1 88 ? -21.170 -4.226 13.839 1.00 98.12 88 LYS A O 1
ATOM 713 N N . GLY A 1 89 ? -19.757 -4.826 15.464 1.00 97.81 89 GLY A N 1
ATOM 714 C CA . GLY A 1 89 ? -19.301 -6.054 14.814 1.00 97.81 89 GLY A CA 1
ATOM 715 C C . GLY A 1 89 ? -18.353 -5.820 13.632 1.00 97.81 89 GLY A C 1
ATOM 716 O O . GLY A 1 89 ? -18.132 -6.745 12.848 1.00 97.81 89 GLY A O 1
ATOM 717 N N . GLU A 1 90 ? -17.761 -4.630 13.516 1.00 98.25 90 GLU A N 1
ATOM 718 C CA . GLU A 1 90 ? -16.820 -4.232 12.462 1.00 98.25 90 GLU A CA 1
ATOM 719 C C . GLU A 1 90 ? -15.363 -4.559 12.854 1.00 98.25 90 GLU A C 1
ATOM 721 O O . GLU A 1 90 ? -15.099 -5.151 13.906 1.00 98.25 90 GLU A O 1
ATOM 726 N N . ARG A 1 91 ? -14.394 -4.266 11.978 1.00 97.56 91 ARG A N 1
ATOM 727 C CA . ARG A 1 91 ? -12.964 -4.558 12.191 1.00 97.56 91 ARG A CA 1
ATOM 728 C C . ARG A 1 91 ? -12.115 -3.323 11.905 1.00 97.56 91 ARG A C 1
ATOM 730 O O . ARG A 1 91 ? -12.457 -2.537 11.027 1.00 97.56 91 ARG A O 1
ATOM 737 N N . THR A 1 92 ? -10.985 -3.214 12.600 1.00 97.31 92 THR A N 1
ATOM 738 C CA . THR A 1 92 ? -10.041 -2.095 12.475 1.00 97.31 92 THR A CA 1
ATOM 739 C C . THR A 1 92 ? -8.683 -2.606 12.004 1.00 97.31 92 THR A C 1
ATOM 741 O O . THR A 1 92 ? -8.170 -3.589 12.539 1.00 97.31 92 THR A O 1
ATOM 744 N N . PHE A 1 93 ? -8.088 -1.928 11.020 1.00 97.62 93 PHE A N 1
ATOM 745 C CA . PHE A 1 93 ? -6.705 -2.146 10.592 1.00 97.62 93 PHE A CA 1
ATOM 746 C C . PHE A 1 93 ? -5.835 -0.985 11.066 1.00 97.62 93 PHE A C 1
ATOM 748 O O . PHE A 1 93 ? -6.213 0.173 10.918 1.00 97.62 93 PHE A O 1
ATOM 755 N N . ILE A 1 94 ? -4.666 -1.299 11.625 1.00 96.75 94 ILE A N 1
ATOM 756 C CA . ILE A 1 94 ? -3.735 -0.314 12.184 1.00 96.75 94 ILE A CA 1
ATOM 757 C C . ILE A 1 94 ? -2.354 -0.586 11.599 1.00 96.75 94 ILE A C 1
ATOM 759 O O . ILE A 1 94 ? -1.914 -1.733 11.540 1.00 96.75 94 ILE A O 1
ATOM 763 N N . THR A 1 95 ? -1.668 0.471 11.174 1.00 97.44 95 THR A N 1
ATOM 764 C CA . THR A 1 95 ? -0.278 0.407 10.710 1.00 97.44 95 THR A CA 1
ATOM 765 C C . THR A 1 95 ? 0.585 1.277 11.613 1.00 97.44 95 THR A C 1
ATOM 767 O O . THR A 1 95 ? 0.247 2.427 11.876 1.00 97.44 95 THR A O 1
ATOM 770 N N . THR A 1 96 ? 1.708 0.735 12.081 1.00 96.25 96 THR A N 1
ATOM 771 C CA . THR A 1 96 ? 2.719 1.467 12.854 1.00 96.25 96 THR A CA 1
ATOM 772 C C . THR A 1 96 ? 4.025 1.550 12.062 1.00 96.25 96 THR A C 1
ATOM 774 O O . THR A 1 96 ? 4.254 0.780 11.130 1.00 96.25 96 THR A O 1
ATOM 777 N N . LEU A 1 97 ? 4.900 2.495 12.416 1.00 97.31 97 LEU A N 1
ATOM 778 C CA . LEU A 1 97 ? 6.160 2.707 11.689 1.00 97.31 97 LEU A CA 1
ATOM 779 C C . LEU A 1 97 ? 7.243 1.674 12.017 1.00 97.31 97 LEU A C 1
ATOM 781 O O . LEU A 1 97 ? 8.146 1.453 11.213 1.00 97.31 97 LEU A O 1
ATOM 785 N N . THR A 1 98 ? 7.204 1.069 13.206 1.00 97.38 98 THR A N 1
ATOM 786 C CA . THR A 1 98 ? 8.255 0.150 13.657 1.00 97.38 98 THR A CA 1
ATOM 787 C C . THR A 1 98 ? 7.666 -1.153 14.169 1.00 97.38 98 THR A C 1
ATOM 789 O O . THR A 1 98 ? 6.591 -1.175 14.765 1.00 97.38 98 THR A O 1
ATOM 792 N N . LYS A 1 99 ? 8.426 -2.242 14.003 1.00 97.69 99 LYS A N 1
ATOM 793 C CA . LYS A 1 99 ? 8.069 -3.560 14.541 1.00 97.69 99 LYS A CA 1
ATOM 794 C C . LYS A 1 99 ? 7.793 -3.501 16.043 1.00 97.69 99 LYS A C 1
ATOM 796 O O . L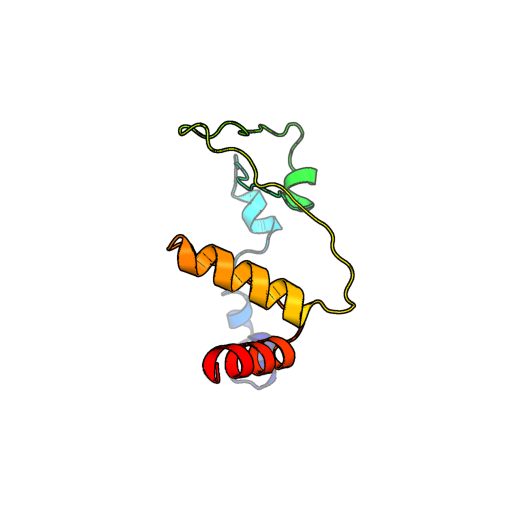YS A 1 99 ? 6.781 -4.022 16.485 1.00 97.69 99 LYS A O 1
ATOM 801 N N . LYS A 1 100 ? 8.654 -2.805 16.792 1.00 97.19 100 LYS A N 1
ATOM 802 C CA . LYS A 1 100 ? 8.506 -2.661 18.241 1.00 97.19 100 LYS A CA 1
ATOM 803 C C . LYS A 1 100 ? 7.176 -1.997 18.611 1.00 97.19 100 LYS A C 1
ATOM 805 O O . LYS A 1 100 ? 6.474 -2.506 19.465 1.00 97.19 100 LYS A O 1
ATOM 810 N N . MET A 1 101 ? 6.784 -0.921 17.922 1.00 95.19 101 MET A N 1
ATOM 811 C CA . MET A 1 101 ? 5.481 -0.284 18.164 1.00 95.19 101 MET A CA 1
ATOM 812 C C . MET A 1 101 ? 4.308 -1.217 17.859 1.00 95.19 101 MET A C 1
ATOM 814 O O . MET A 1 101 ? 3.302 -1.163 18.553 1.00 95.19 101 MET A O 1
ATOM 818 N N . ALA A 1 102 ? 4.410 -2.042 16.811 1.00 97.06 102 ALA A N 1
ATOM 819 C CA . ALA A 1 102 ? 3.378 -3.033 16.512 1.00 97.06 102 ALA A CA 1
ATOM 820 C C . ALA A 1 102 ? 3.272 -4.092 17.620 1.00 97.06 102 ALA A C 1
ATOM 822 O O . ALA A 1 102 ? 2.163 -4.454 17.998 1.00 97.06 102 ALA A O 1
ATOM 823 N N . GLU A 1 103 ? 4.407 -4.570 18.133 1.00 97.25 103 GLU A N 1
ATOM 824 C CA . GLU A 1 103 ? 4.475 -5.536 19.236 1.00 97.25 103 GLU A CA 1
ATOM 825 C C . GLU A 1 103 ? 3.890 -4.938 20.519 1.00 97.25 103 GLU A C 1
ATOM 827 O O . GLU A 1 103 ? 2.908 -5.469 21.029 1.00 97.25 103 GLU A O 1
ATOM 832 N N . ASP A 1 104 ? 4.394 -3.776 20.947 1.00 95.12 104 ASP A N 1
ATOM 833 C CA . ASP A 1 104 ? 3.940 -3.077 22.153 1.00 95.12 104 ASP A CA 1
ATOM 834 C C . ASP A 1 104 ? 2.423 -2.784 22.094 1.00 95.12 104 ASP A C 1
ATOM 836 O O . ASP A 1 104 ? 1.701 -3.020 23.062 1.00 95.12 104 ASP A O 1
ATOM 840 N N . LEU A 1 105 ? 1.911 -2.319 20.943 1.00 94.88 105 LEU A N 1
ATOM 841 C CA . LEU A 1 105 ? 0.476 -2.072 20.744 1.00 94.88 105 LEU A CA 1
ATOM 842 C C . LEU A 1 105 ? -0.343 -3.369 20.771 1.00 94.88 105 LEU A C 1
ATOM 844 O O . LEU A 1 105 ? -1.446 -3.392 21.309 1.00 94.88 105 LEU A O 1
ATOM 848 N N . THR A 1 106 ? 0.172 -4.441 20.172 1.00 96.00 106 THR A N 1
ATOM 849 C CA . THR A 1 106 ? -0.527 -5.731 20.131 1.00 96.00 106 THR A CA 1
ATOM 850 C C . THR A 1 106 ? -0.649 -6.333 21.523 1.00 96.00 106 THR A C 1
ATOM 852 O O . THR A 1 106 ? -1.708 -6.859 21.857 1.00 96.00 106 THR A O 1
ATOM 855 N N . ASP A 1 107 ? 0.416 -6.273 22.320 1.00 95.69 107 ASP A N 1
ATOM 856 C CA . ASP A 1 107 ? 0.406 -6.792 23.685 1.00 95.69 107 ASP A CA 1
ATOM 857 C C . ASP A 1 107 ? -0.533 -5.958 24.561 1.00 95.69 107 ASP A C 1
ATOM 859 O O . ASP A 1 107 ? -1.406 -6.521 25.219 1.00 95.69 107 ASP A O 1
ATOM 863 N N . TYR A 1 108 ? -0.476 -4.628 24.441 1.00 93.00 108 TYR A N 1
ATOM 864 C CA . TYR A 1 108 ? -1.414 -3.728 25.111 1.00 93.00 108 TYR A CA 1
ATOM 865 C C . TYR A 1 108 ? -2.887 -4.052 24.801 1.00 93.00 108 TYR A C 1
ATOM 867 O O . TYR A 1 108 ? -3.702 -4.141 25.713 1.00 93.00 108 TYR A O 1
ATOM 875 N N . LEU A 1 109 ? -3.232 -4.292 23.530 1.00 93.69 109 LEU A N 1
ATOM 876 C CA . LEU A 1 109 ? -4.601 -4.640 23.125 1.00 93.69 109 LEU A CA 1
ATOM 877 C C . LEU A 1 109 ? -5.048 -6.047 23.563 1.00 93.69 109 LEU A C 1
ATOM 879 O O . LEU A 1 109 ? -6.245 -6.310 23.573 1.00 93.69 109 LEU A O 1
ATOM 883 N N . LYS A 1 110 ? -4.120 -6.964 23.865 1.00 93.62 110 LYS A N 1
ATOM 884 C CA . LYS A 1 110 ? -4.431 -8.329 24.335 1.00 93.62 110 LYS A CA 1
ATOM 885 C C . LYS A 1 110 ? -4.568 -8.433 25.849 1.00 93.62 110 LYS A C 1
ATOM 887 O O . LYS A 1 110 ? -5.201 -9.370 26.326 1.00 93.62 110 LYS A O 1
ATOM 892 N N . GLU A 1 111 ? -3.878 -7.567 26.584 1.00 89.19 111 GLU A N 1
ATOM 893 C CA . GLU A 1 111 ? -3.936 -7.525 28.048 1.00 89.19 111 GLU A CA 1
ATOM 894 C C . GLU A 1 111 ? -5.223 -6.866 28.570 1.00 89.19 111 GLU A C 1
ATOM 896 O O . GLU A 1 111 ? -5.560 -7.040 29.743 1.00 89.19 111 GLU A O 1
ATOM 901 N N . MET A 1 112 ? -5.938 -6.143 27.702 1.00 72.56 112 MET A N 1
ATOM 902 C CA . MET A 1 112 ? -7.290 -5.620 27.933 1.00 72.56 112 MET A CA 1
ATOM 903 C C . MET A 1 112 ? -8.366 -6.679 27.682 1.00 72.56 112 MET A C 1
ATOM 905 O O . MET A 1 112 ? -9.342 -6.693 28.467 1.00 72.56 112 MET A O 1
#